Protein AF-A0A2J7PU59-F1 (afdb_monomer_lite)

Foldseek 3Di:
DDDDDPVLVVQQVVCVVVVHDNVVSVVVVVVVVVVCCVVVVDPPPPPPVPPPPPPDDPVRVVVVVVVD

pLDDT: mean 75.15, std 10.84, range [51.09, 88.0]

Radius of gyration: 19.93 Å; chains: 1; bounding box: 28×42×47 Å

Organism: NCBI:txid105785

Secondary structure (DSSP, 8-state):
-PPPPHHHHHHHHHHHH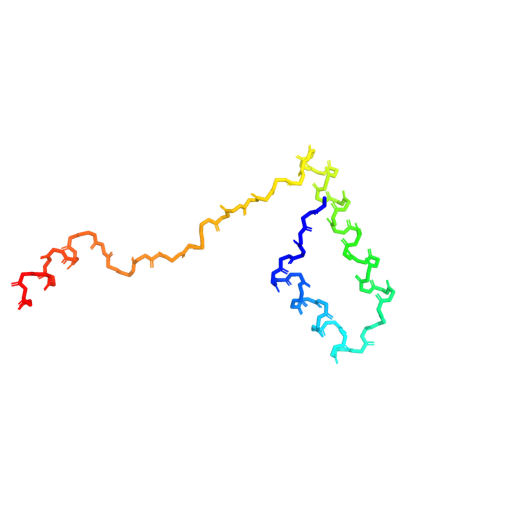TT--HHHHHHHHHHHHHHHHHHHSS---------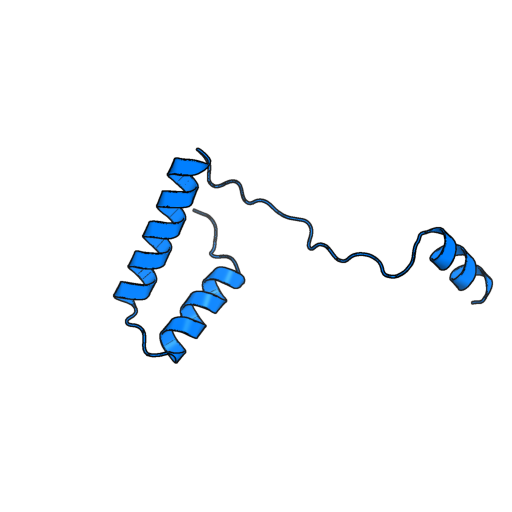---SS-HHHHHHHHHH-

Structure (mmCIF, N/CA/C/O backbone):
data_AF-A0A2J7PU59-F1
#
_entry.id   AF-A0A2J7PU59-F1
#
loop_
_atom_site.group_PDB
_atom_site.id
_atom_site.type_symbol
_atom_site.label_atom_id
_atom_site.label_alt_id
_atom_site.label_comp_id
_atom_site.label_asym_id
_atom_site.label_entity_id
_atom_site.label_seq_id
_atom_site.pdbx_PDB_ins_code
_atom_site.Cartn_x
_atom_site.Cartn_y
_atom_site.Cartn_z
_atom_site.occupancy
_atom_site.B_iso_or_equiv
_atom_site.auth_seq_id
_atom_site.auth_comp_id
_atom_site.auth_asym_id
_atom_site.auth_atom_id
_atom_site.pdbx_PDB_model_num
ATOM 1 N N . MET A 1 1 ? 3.012 16.854 -5.892 1.00 51.09 1 MET A N 1
ATOM 2 C CA . MET A 1 1 ? 2.584 15.740 -5.021 1.00 51.09 1 MET A CA 1
ATOM 3 C C . MET A 1 1 ? 1.945 14.705 -5.925 1.00 51.09 1 MET A C 1
ATOM 5 O O . MET A 1 1 ? 1.071 15.089 -6.687 1.00 51.09 1 MET A O 1
ATOM 9 N N . GLY A 1 2 ? 2.466 13.478 -5.958 1.00 71.44 2 GLY A N 1
ATOM 10 C CA . GLY A 1 2 ? 1.897 12.405 -6.781 1.00 71.44 2 GLY A CA 1
ATOM 11 C C . GLY A 1 2 ?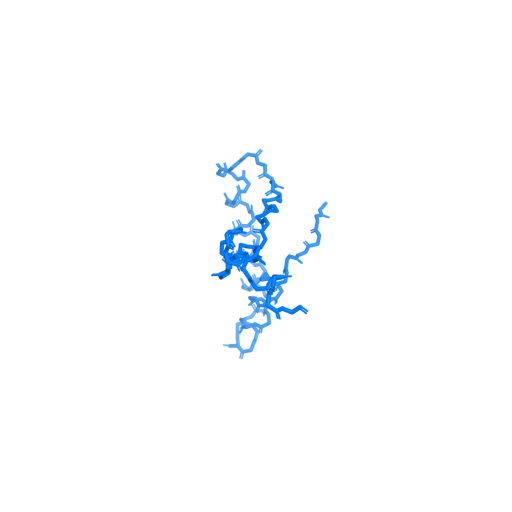 0.737 11.721 -6.063 1.00 71.44 2 GLY A C 1
ATOM 12 O O . GLY A 1 2 ? 0.671 11.767 -4.834 1.00 71.44 2 GLY A O 1
ATOM 13 N N . ASP A 1 3 ? -0.161 11.105 -6.824 1.00 79.00 3 ASP A N 1
ATOM 14 C CA . ASP A 1 3 ? -1.253 10.308 -6.269 1.00 79.00 3 ASP A CA 1
ATOM 15 C C . ASP A 1 3 ? -0.736 9.141 -5.414 1.00 79.00 3 ASP A C 1
ATOM 17 O O . ASP A 1 3 ? 0.320 8.566 -5.686 1.00 79.00 3 ASP A O 1
ATOM 21 N N . LEU A 1 4 ? -1.515 8.771 -4.391 1.00 77.44 4 LEU A N 1
ATOM 22 C CA . LEU A 1 4 ? -1.258 7.590 -3.562 1.00 77.44 4 LEU A CA 1
ATOM 23 C C . LEU A 1 4 ? -1.254 6.324 -4.419 1.00 77.44 4 LEU A C 1
ATOM 25 O O . LEU A 1 4 ? -2.189 6.106 -5.200 1.00 77.44 4 LEU A O 1
ATOM 29 N N . SER A 1 5 ? -0.261 5.464 -4.195 1.00 81.44 5 SER A N 1
ATOM 30 C CA . SER A 1 5 ? -0.200 4.142 -4.820 1.00 81.44 5 SER A CA 1
ATOM 31 C C . SER A 1 5 ? -1.370 3.258 -4.376 1.00 81.44 5 SER A C 1
ATOM 33 O O . SER A 1 5 ? -1.894 3.401 -3.267 1.00 81.44 5 SER A O 1
ATOM 35 N N . ASP A 1 6 ? -1.751 2.281 -5.201 1.00 83.00 6 ASP A N 1
ATOM 36 C CA . ASP A 1 6 ? -2.817 1.326 -4.858 1.00 83.00 6 ASP A CA 1
ATOM 37 C C . ASP A 1 6 ? -2.531 0.564 -3.557 1.00 83.00 6 ASP A C 1
ATOM 39 O O . ASP A 1 6 ? -3.445 0.256 -2.793 1.00 83.00 6 ASP A O 1
ATOM 43 N N . PHE A 1 7 ? -1.255 0.325 -3.246 1.00 78.19 7 PHE A N 1
ATOM 44 C CA . PHE A 1 7 ? -0.848 -0.30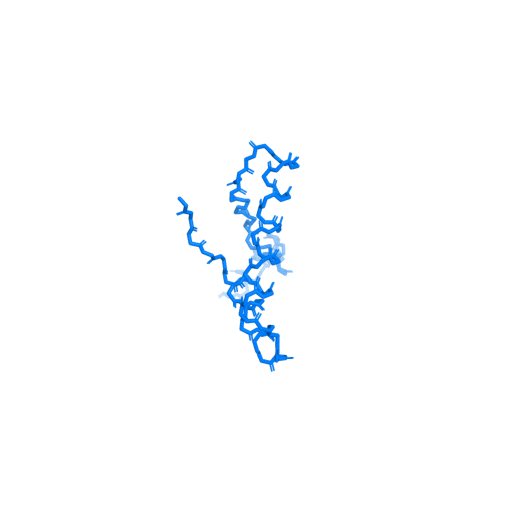0 -1.990 1.00 78.19 7 PHE A CA 1
ATOM 45 C C . PHE A 1 7 ? -1.083 0.605 -0.769 1.00 78.19 7 PHE A C 1
ATOM 47 O O . PHE A 1 7 ? -1.468 0.127 0.301 1.00 78.19 7 PHE A O 1
ATOM 54 N N . GLU A 1 8 ? -0.869 1.914 -0.900 1.00 81.56 8 GLU A N 1
ATOM 55 C CA . GLU A 1 8 ? -1.174 2.883 0.161 1.00 81.56 8 GLU A CA 1
ATOM 56 C C . GLU A 1 8 ? -2.684 3.062 0.324 1.00 81.56 8 GLU A C 1
ATOM 58 O O . GLU A 1 8 ? -3.180 3.064 1.451 1.00 81.56 8 GLU A O 1
ATOM 63 N N . ARG A 1 9 ? -3.434 3.109 -0.784 1.00 82.88 9 ARG A N 1
ATOM 64 C CA . ARG A 1 9 ? -4.906 3.109 -0.766 1.00 82.88 9 ARG A CA 1
ATOM 65 C C . ARG A 1 9 ? -5.449 1.856 -0.075 1.00 82.88 9 ARG A C 1
ATOM 67 O O . ARG A 1 9 ? -6.321 1.963 0.786 1.00 82.88 9 ARG A O 1
ATOM 74 N N . GLY A 1 10 ? -4.879 0.689 -0.376 1.00 85.06 10 GLY A N 1
ATOM 75 C CA . GLY A 1 10 ? -5.210 -0.578 0.275 1.00 85.06 10 GLY A CA 1
ATOM 76 C C . GLY A 1 10 ? -4.925 -0.578 1.780 1.00 85.06 10 GLY A C 1
ATOM 77 O O . GLY A 1 10 ? -5.774 -1.013 2.555 1.00 85.06 10 GLY A O 1
ATOM 78 N N . GLN A 1 11 ? -3.786 -0.028 2.221 1.00 83.25 11 GLN A N 1
ATOM 79 C CA . GLN A 1 11 ? -3.477 0.140 3.652 1.00 83.25 11 GLN A CA 1
ATOM 80 C C . GLN A 1 11 ? -4.499 1.040 4.359 1.00 83.25 11 GLN A C 1
ATOM 82 O O . GLN A 1 11 ? -4.939 0.708 5.457 1.00 83.25 11 GLN A O 1
ATOM 87 N N . ILE A 1 12 ? -4.919 2.147 3.733 1.00 85.69 12 ILE A N 1
ATOM 88 C CA . ILE A 1 12 ? -5.938 3.046 4.299 1.00 85.69 12 ILE A CA 1
ATOM 89 C C . ILE A 1 12 ? -7.262 2.308 4.495 1.00 85.69 12 ILE A C 1
ATOM 91 O O . ILE A 1 12 ? -7.855 2.381 5.573 1.00 85.69 12 ILE A O 1
ATOM 95 N N . VAL A 1 13 ? -7.723 1.601 3.460 1.00 87.38 13 VAL A N 1
ATOM 96 C CA . VAL A 1 13 ? -8.975 0.835 3.508 1.00 87.38 13 VAL A CA 1
ATOM 97 C C . VAL A 1 13 ? -8.883 -0.273 4.557 1.00 87.38 13 VAL A C 1
ATOM 99 O O . VAL A 1 13 ? -9.778 -0.392 5.390 1.00 87.38 13 VAL A O 1
ATOM 102 N N . GLY A 1 14 ? -7.780 -1.025 4.583 1.00 87.06 14 GLY A N 1
ATOM 103 C CA . GLY A 1 14 ? -7.552 -2.098 5.551 1.00 87.06 14 GLY A CA 1
ATOM 104 C C . GLY A 1 14 ? -7.531 -1.605 6.998 1.00 87.06 14 GLY A C 1
ATOM 105 O O . GLY A 1 14 ? -8.187 -2.189 7.856 1.00 87.06 14 GLY A O 1
A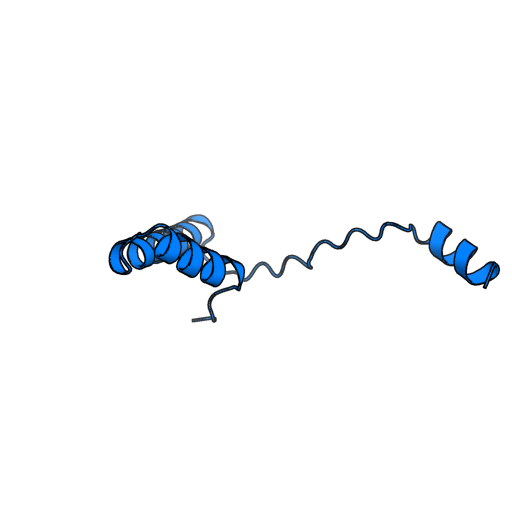TOM 106 N N . TRP A 1 15 ? -6.845 -0.495 7.283 1.00 86.81 15 TRP A N 1
ATOM 107 C CA . TRP A 1 15 ? -6.822 0.081 8.629 1.00 86.81 15 TRP A CA 1
ATOM 108 C C . TRP A 1 15 ? -8.185 0.620 9.058 1.00 86.81 15 TRP A C 1
ATOM 110 O O . TRP A 1 15 ? -8.571 0.418 10.207 1.00 86.81 15 TRP A O 1
ATOM 120 N N . ARG A 1 16 ? -8.949 1.241 8.150 1.00 84.56 16 ARG A N 1
ATOM 121 C CA . ARG A 1 16 ? -10.326 1.657 8.457 1.00 84.56 16 ARG A CA 1
ATOM 122 C C . ARG A 1 16 ? -11.243 0.469 8.733 1.00 84.56 16 ARG A C 1
ATOM 124 O O . ARG A 1 16 ? -12.009 0.528 9.687 1.00 84.56 16 ARG A O 1
ATOM 131 N N . LEU A 1 17 ? -11.149 -0.599 7.940 1.00 85.44 17 LEU A N 1
ATOM 132 C CA . LEU A 1 17 ? -11.902 -1.836 8.176 1.00 85.44 17 LEU A CA 1
ATOM 133 C C . LEU A 1 17 ? -11.545 -2.470 9.526 1.00 85.44 17 LEU A C 1
ATOM 135 O O . LEU A 1 17 ? -12.425 -2.971 10.216 1.00 85.44 17 LEU A O 1
ATOM 139 N N . ALA A 1 18 ? -10.281 -2.379 9.942 1.00 86.00 18 ALA A N 1
ATOM 140 C CA . ALA A 1 18 ? -9.819 -2.813 11.259 1.00 86.00 18 ALA A CA 1
ATOM 141 C C . ALA A 1 18 ? -10.207 -1.855 12.411 1.00 86.00 18 ALA A C 1
ATOM 143 O O . ALA A 1 18 ? -9.756 -2.039 13.539 1.00 86.00 18 ALA A O 1
ATOM 144 N N . GLY A 1 19 ? -11.008 -0.816 12.146 1.00 88.00 19 GLY A N 1
ATOM 145 C CA . GLY A 1 19 ? -11.479 0.138 13.155 1.00 88.00 19 GLY A CA 1
ATOM 146 C C . GLY A 1 19 ? -10.459 1.209 13.555 1.00 88.00 19 GLY A C 1
ATOM 147 O O . GLY A 1 19 ? -10.666 1.919 14.541 1.00 88.00 19 GLY A O 1
ATOM 148 N N . ALA A 1 20 ? -9.353 1.365 12.819 1.00 84.56 20 ALA A N 1
ATOM 149 C CA . ALA A 1 20 ? -8.396 2.433 13.086 1.00 84.56 20 ALA A CA 1
ATOM 150 C C . ALA A 1 20 ? -9.000 3.807 12.758 1.00 84.56 20 ALA A C 1
ATOM 152 O O . ALA A 1 20 ? -9.682 3.994 11.746 1.00 84.56 20 ALA A O 1
ATOM 153 N N . SER A 1 21 ? -8.717 4.806 13.601 1.00 83.56 21 SER A N 1
ATOM 154 C CA . SER A 1 21 ? -9.205 6.161 13.355 1.00 83.56 21 SER A CA 1
ATOM 155 C C . SER A 1 21 ? -8.491 6.795 12.161 1.00 83.56 21 SER A C 1
ATOM 157 O O . SER A 1 21 ? -7.278 6.664 11.989 1.00 83.56 21 SER A O 1
ATOM 159 N N . ALA A 1 22 ? -9.244 7.554 11.362 1.00 76.06 22 ALA A N 1
ATOM 160 C CA . ALA A 1 22 ? -8.729 8.228 10.171 1.00 76.06 22 ALA A CA 1
ATOM 161 C C . ALA A 1 22 ? -7.505 9.117 10.463 1.00 76.06 22 ALA A C 1
ATOM 163 O O . ALA A 1 22 ? -6.582 9.189 9.657 1.00 76.06 22 ALA A O 1
ATOM 164 N N . ILE A 1 23 ? -7.484 9.752 11.638 1.00 80.38 23 ILE A N 1
ATOM 165 C CA . ILE A 1 23 ? -6.395 10.626 12.088 1.00 80.38 23 ILE A CA 1
ATOM 166 C C . ILE A 1 23 ? -5.121 9.815 12.347 1.00 80.38 23 ILE A C 1
ATOM 168 O O . ILE A 1 23 ? -4.046 10.203 11.896 1.00 80.38 23 ILE A O 1
ATOM 172 N N . LYS A 1 24 ? -5.235 8.661 13.019 1.00 79.25 24 LYS A N 1
ATOM 173 C CA . LYS A 1 24 ? -4.091 7.769 13.265 1.00 79.25 24 LYS A CA 1
ATOM 174 C C . LYS A 1 24 ? -3.534 7.225 11.950 1.00 79.25 24 LYS A C 1
ATOM 176 O O . LYS A 1 24 ? -2.324 7.232 11.751 1.00 79.25 24 LYS A O 1
ATOM 181 N N . THR A 1 25 ? -4.407 6.829 11.025 1.00 78.38 25 THR A N 1
ATOM 182 C CA . THR A 1 25 ? -4.024 6.392 9.674 1.00 78.38 25 THR A CA 1
ATOM 183 C C . THR A 1 25 ? -3.280 7.485 8.902 1.00 78.38 25 THR A C 1
ATOM 185 O O . THR A 1 25 ? -2.226 7.213 8.329 1.00 78.38 25 THR A O 1
ATOM 188 N N . ALA A 1 26 ? -3.784 8.722 8.919 1.00 78.25 26 ALA A N 1
ATOM 189 C CA . ALA A 1 26 ? -3.135 9.851 8.257 1.00 78.25 26 ALA A CA 1
ATOM 190 C C . ALA A 1 26 ? -1.761 10.161 8.870 1.00 78.25 26 ALA A C 1
ATOM 192 O O . ALA A 1 26 ? -0.787 10.310 8.138 1.00 78.25 26 ALA A O 1
ATOM 193 N N . ALA A 1 27 ? -1.655 10.178 10.202 1.00 83.88 27 ALA A N 1
ATOM 194 C CA . ALA A 1 27 ? -0.392 10.421 10.897 1.00 83.88 27 ALA A CA 1
ATOM 195 C C . ALA A 1 27 ? 0.674 9.363 10.560 1.00 83.88 27 ALA A C 1
ATOM 197 O O . ALA A 1 27 ? 1.830 9.706 10.313 1.00 83.88 27 ALA A O 1
ATOM 198 N N . LEU A 1 28 ? 0.288 8.085 10.488 1.00 80.94 28 LEU A N 1
ATOM 199 C CA . LEU A 1 28 ? 1.195 6.997 10.110 1.00 80.94 28 LEU A CA 1
ATOM 200 C C . LEU A 1 28 ? 1.684 7.123 8.664 1.00 80.94 28 LEU A C 1
ATOM 202 O O . LEU A 1 28 ? 2.865 6.907 8.399 1.00 80.94 28 LEU A O 1
ATOM 206 N N . LEU A 1 29 ? 0.805 7.502 7.733 1.00 79.44 29 LEU A N 1
ATOM 207 C CA . LEU A 1 29 ? 1.185 7.723 6.337 1.00 79.44 29 LEU A CA 1
ATOM 208 C C . LEU A 1 29 ? 2.115 8.922 6.183 1.00 79.44 29 LEU A C 1
ATOM 210 O O . LEU A 1 29 ? 3.144 8.804 5.525 1.00 79.44 29 LEU A O 1
ATOM 214 N N . VAL A 1 30 ? 1.801 10.043 6.833 1.00 81.81 30 VAL A N 1
ATOM 215 C CA . VAL A 1 30 ? 2.659 11.235 6.825 1.00 81.81 30 VAL A CA 1
ATOM 216 C C . VAL A 1 30 ? 4.029 10.909 7.419 1.00 81.81 30 VAL A C 1
ATOM 218 O O . VAL A 1 30 ? 5.044 11.250 6.821 1.00 81.81 30 VAL A O 1
ATOM 221 N N . SER A 1 31 ? 4.077 10.175 8.534 1.00 83.75 31 SER A N 1
ATOM 222 C CA . SER A 1 31 ? 5.333 9.713 9.138 1.00 83.75 31 SER A CA 1
ATOM 223 C C . SER A 1 31 ? 6.138 8.823 8.185 1.00 83.75 31 SER A C 1
ATOM 225 O O . SER A 1 31 ? 7.341 9.014 8.016 1.00 83.75 31 SER A O 1
ATOM 227 N N . LYS A 1 32 ? 5.477 7.897 7.482 1.00 80.75 32 LYS A N 1
ATOM 228 C CA . LYS A 1 32 ? 6.112 6.998 6.508 1.00 80.75 32 LYS A CA 1
ATOM 229 C C . LYS A 1 32 ? 6.663 7.751 5.294 1.00 80.75 32 LYS A C 1
ATOM 231 O O . LYS A 1 32 ? 7.787 7.482 4.877 1.00 80.75 32 LYS A O 1
ATOM 236 N N . VAL A 1 33 ? 5.914 8.725 4.774 1.00 76.75 33 VAL A N 1
ATOM 237 C CA . VAL A 1 33 ? 6.354 9.608 3.681 1.00 76.75 33 VAL A CA 1
ATOM 238 C C . VAL A 1 33 ? 7.540 10.464 4.122 1.00 76.75 33 VAL A C 1
ATOM 240 O O . VAL A 1 33 ? 8.539 10.534 3.409 1.00 76.75 33 VAL A O 1
ATOM 243 N N . MET A 1 34 ? 7.473 11.064 5.312 1.00 82.94 34 MET A N 1
ATOM 244 C CA . MET A 1 34 ? 8.562 11.875 5.858 1.00 82.94 34 MET A CA 1
ATOM 245 C C . MET A 1 34 ? 9.816 11.043 6.125 1.00 82.94 34 MET A C 1
ATOM 247 O O . MET A 1 34 ? 10.908 11.473 5.773 1.00 82.94 34 MET A O 1
ATOM 251 N N . SER A 1 35 ? 9.668 9.833 6.666 1.00 79.00 35 SER A N 1
ATOM 252 C CA . SER A 1 35 ? 10.779 8.903 6.879 1.00 79.00 35 SER A CA 1
ATOM 253 C C . SER A 1 35 ? 11.429 8.480 5.558 1.00 79.00 35 SER A C 1
ATOM 255 O O . SER A 1 35 ? 12.653 8.468 5.438 1.00 79.00 35 SER A O 1
ATOM 257 N N . ALA A 1 36 ? 10.631 8.180 4.530 1.00 71.69 36 ALA A N 1
ATOM 258 C CA . ALA A 1 36 ? 11.158 7.880 3.202 1.00 71.69 36 ALA A CA 1
ATOM 259 C C . ALA A 1 36 ? 11.906 9.088 2.610 1.00 71.69 36 ALA A C 1
ATOM 261 O O . ALA A 1 36 ? 12.994 8.932 2.058 1.00 71.69 36 ALA A O 1
ATOM 262 N N . TYR A 1 37 ? 11.366 10.296 2.787 1.00 71.38 37 TYR A N 1
ATOM 263 C CA . TYR A 1 37 ? 11.996 11.537 2.342 1.00 71.38 37 TYR A CA 1
ATOM 264 C C . TYR A 1 37 ? 13.338 11.799 3.040 1.00 71.38 37 TYR A C 1
ATOM 266 O O . TYR A 1 37 ? 14.330 12.079 2.366 1.00 71.38 37 TYR A O 1
ATOM 274 N N . THR A 1 38 ? 13.406 11.664 4.369 1.00 78.19 38 THR A N 1
ATOM 275 C CA . THR A 1 38 ? 14.648 11.877 5.131 1.00 78.19 38 THR A CA 1
ATOM 276 C C . THR A 1 38 ? 15.718 10.849 4.788 1.00 78.19 38 THR A C 1
ATOM 278 O O . THR A 1 38 ? 16.886 11.207 4.666 1.00 78.19 38 THR A O 1
ATOM 281 N N . ASN A 1 39 ? 15.330 9.584 4.605 1.00 76.00 39 ASN A N 1
ATOM 282 C CA . ASN A 1 39 ? 16.275 8.494 4.362 1.00 76.00 39 ASN A CA 1
ATOM 283 C C . ASN A 1 39 ? 16.784 8.438 2.916 1.00 76.00 39 ASN A C 1
ATOM 285 O O . ASN A 1 39 ? 17.916 8.025 2.684 1.00 76.00 39 ASN A O 1
ATOM 289 N N . HIS A 1 40 ? 15.972 8.847 1.938 1.00 69.75 40 HIS A N 1
ATOM 290 C CA . HIS A 1 40 ? 16.307 8.696 0.517 1.00 69.75 40 HIS A CA 1
ATOM 291 C C . HIS A 1 40 ? 16.527 10.021 -0.222 1.00 69.75 40 HIS A C 1
ATOM 293 O O . HIS A 1 40 ? 16.819 10.003 -1.416 1.00 69.75 40 HIS A O 1
ATOM 299 N N . ARG A 1 41 ? 16.419 11.169 0.469 1.00 59.72 41 ARG A N 1
ATOM 300 C CA . ARG A 1 41 ? 16.615 12.530 -0.078 1.00 59.72 41 ARG A CA 1
ATOM 301 C C . ARG A 1 41 ? 15.814 12.818 -1.362 1.00 59.72 41 ARG A C 1
ATOM 303 O O . ARG A 1 41 ? 16.171 13.701 -2.138 1.00 59.72 41 ARG A O 1
ATOM 310 N N . GLY A 1 42 ? 14.718 12.090 -1.578 1.00 57.31 42 GLY A N 1
ATOM 311 C CA . GLY A 1 42 ? 13.853 12.207 -2.744 1.00 57.31 42 GLY A CA 1
ATOM 312 C C . GLY A 1 42 ? 12.692 11.218 -2.687 1.00 57.31 42 GLY A C 1
ATOM 313 O O . GLY A 1 42 ? 12.853 10.068 -2.284 1.00 57.31 42 GLY A O 1
ATOM 314 N N . THR A 1 43 ? 11.510 11.660 -3.114 1.00 54.66 43 THR A N 1
ATOM 315 C CA . THR A 1 43 ? 10.347 10.802 -3.375 1.00 54.66 43 THR A CA 1
ATOM 316 C C . THR A 1 43 ? 10.476 10.200 -4.771 1.00 54.66 43 THR A C 1
ATOM 318 O O . THR A 1 43 ? 9.675 10.462 -5.667 1.00 54.66 43 THR A O 1
ATOM 321 N N . THR A 1 44 ? 11.536 9.429 -5.012 1.00 52.53 44 THR A N 1
ATOM 322 C CA . THR A 1 44 ? 11.641 8.710 -6.279 1.00 52.53 44 THR A CA 1
ATOM 323 C C . THR A 1 44 ? 10.568 7.628 -6.288 1.00 52.53 44 THR A C 1
ATOM 325 O O . THR A 1 44 ? 10.585 6.684 -5.500 1.00 52.53 44 THR A O 1
ATOM 328 N N . SER A 1 45 ? 9.586 7.794 -7.179 1.00 58.66 45 SER A N 1
ATOM 329 C CA . SER A 1 45 ? 8.716 6.706 -7.610 1.00 58.66 45 SER A CA 1
ATOM 330 C C . SER A 1 45 ? 9.631 5.647 -8.207 1.00 58.66 45 SER A C 1
ATOM 332 O O . SER A 1 45 ? 10.025 5.724 -9.372 1.00 58.66 45 SER A O 1
ATOM 334 N N . VAL A 1 46 ? 10.056 4.688 -7.385 1.00 53.88 46 VAL A N 1
ATOM 335 C CA . VAL A 1 46 ? 10.687 3.481 -7.892 1.00 53.88 46 VAL A CA 1
ATOM 336 C C . VAL A 1 46 ? 9.558 2.727 -8.570 1.00 53.88 46 VAL A C 1
ATOM 338 O O . VAL A 1 46 ? 8.890 1.892 -7.960 1.00 53.88 46 VAL A O 1
ATOM 341 N N . LYS A 1 47 ? 9.320 3.056 -9.842 1.00 54.06 47 LYS A N 1
ATOM 342 C CA . LYS A 1 47 ? 8.625 2.196 -10.788 1.00 54.06 47 LYS A CA 1
ATOM 343 C C . LYS A 1 47 ? 9.461 0.921 -10.870 1.00 54.06 47 LYS A C 1
ATOM 345 O O . LYS A 1 47 ? 10.300 0.760 -11.745 1.00 54.06 47 LYS A O 1
ATOM 350 N N . ARG A 1 48 ? 9.307 0.045 -9.874 1.00 52.72 48 ARG A N 1
ATOM 351 C CA . ARG A 1 48 ? 9.732 -1.339 -9.977 1.00 52.72 48 ARG A CA 1
ATOM 352 C C . ARG A 1 48 ? 8.774 -1.905 -10.990 1.00 52.72 48 ARG A C 1
ATOM 354 O O . ARG A 1 48 ? 7.602 -2.101 -10.672 1.00 52.72 48 ARG A O 1
ATOM 361 N N . ASP A 1 49 ? 9.266 -2.066 -12.211 1.00 54.81 49 ASP A N 1
ATOM 362 C CA . ASP A 1 49 ? 8.643 -2.920 -13.204 1.00 54.81 49 ASP A CA 1
ATOM 363 C C . ASP A 1 49 ? 8.096 -4.131 -12.458 1.00 54.81 49 ASP A C 1
ATOM 365 O O . ASP A 1 49 ? 8.847 -4.847 -11.788 1.00 54.81 49 ASP A O 1
ATOM 369 N N . SER A 1 50 ? 6.766 -4.253 -12.438 1.00 57.94 50 SER A N 1
ATOM 370 C CA . SER A 1 50 ? 6.068 -5.321 -11.739 1.00 57.94 50 SER A CA 1
ATOM 371 C C . SER A 1 50 ? 6.737 -6.612 -12.173 1.00 57.94 50 SER A C 1
ATOM 373 O O . SER A 1 50 ? 6.661 -6.960 -13.353 1.00 57.94 50 SER A O 1
ATOM 375 N N . GLY A 1 51 ? 7.475 -7.238 -11.255 1.00 58.16 51 GLY A N 1
ATOM 376 C CA . GLY A 1 51 ? 8.379 -8.349 -11.521 1.00 58.16 51 GLY A CA 1
ATOM 377 C C . GLY A 1 51 ? 7.614 -9.602 -11.913 1.00 58.16 51 GLY A C 1
ATOM 378 O O . GLY A 1 51 ? 7.624 -10.595 -11.190 1.00 58.16 51 GLY A O 1
ATOM 379 N N . ARG A 1 52 ? 6.941 -9.574 -13.064 1.00 61.34 52 ARG A N 1
ATOM 380 C CA . ARG A 1 52 ? 6.371 -10.744 -13.701 1.00 61.34 52 ARG A CA 1
ATOM 381 C C . ARG A 1 52 ? 7.550 -11.524 -14.256 1.00 61.34 52 ARG A C 1
ATOM 383 O O . ARG A 1 52 ? 7.930 -11.361 -15.412 1.00 61.34 52 ARG A O 1
ATOM 390 N N . LYS A 1 53 ? 8.162 -12.342 -13.397 1.00 64.75 53 LYS A N 1
ATOM 391 C CA . LYS A 1 53 ? 9.101 -13.380 -13.822 1.00 64.75 53 LYS A CA 1
ATOM 392 C C . LYS A 1 53 ? 8.374 -14.204 -14.875 1.00 64.75 53 LYS A C 1
ATOM 394 O O . LYS A 1 53 ? 7.358 -14.829 -14.578 1.00 64.75 53 LYS A O 1
ATOM 399 N N . SER A 1 54 ? 8.832 -14.142 -16.119 1.00 66.06 54 SER A N 1
ATOM 400 C CA . SER A 1 54 ? 8.289 -15.013 -17.148 1.00 66.06 54 SER A CA 1
ATOM 401 C C . SER A 1 54 ? 8.610 -16.450 -16.757 1.00 66.06 54 SER A C 1
ATOM 403 O O . SER A 1 54 ? 9.779 -16.799 -16.628 1.00 66.06 54 SER A O 1
ATOM 405 N N . THR A 1 55 ? 7.578 -17.269 -16.561 1.00 76.25 55 THR A N 1
ATOM 406 C CA . THR A 1 55 ? 7.697 -18.709 -16.278 1.00 76.25 55 THR A CA 1
ATOM 407 C C . THR A 1 55 ? 8.443 -19.459 -17.374 1.00 76.25 55 THR A C 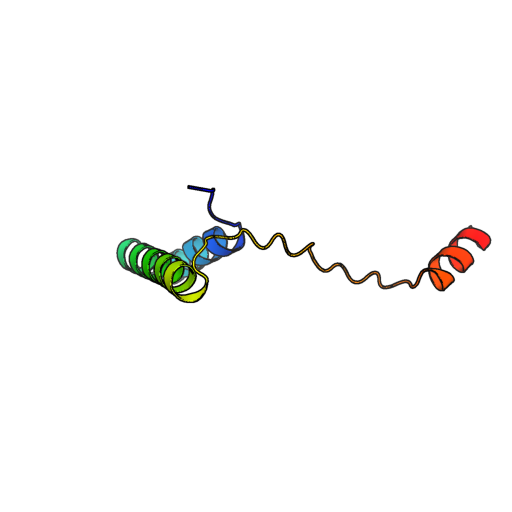1
ATOM 409 O O . THR A 1 55 ? 9.064 -20.478 -17.107 1.00 76.25 55 THR A O 1
ATOM 412 N N . LEU A 1 56 ? 8.405 -18.933 -18.597 1.00 78.00 56 LEU A N 1
ATOM 413 C CA . LEU A 1 56 ? 9.101 -19.480 -19.749 1.00 78.00 56 LEU A CA 1
ATOM 414 C C . LEU A 1 56 ? 10.358 -18.667 -20.034 1.00 78.00 56 LEU A C 1
ATOM 416 O O . LEU A 1 56 ? 10.295 -17.439 -20.179 1.00 78.00 56 LEU A O 1
ATOM 420 N N . THR A 1 57 ? 11.481 -19.367 -20.161 1.00 81.56 57 THR A N 1
ATOM 421 C CA . THR A 1 57 ? 12.705 -18.792 -20.713 1.00 81.56 57 THR A CA 1
ATOM 422 C C . THR A 1 57 ? 12.534 -18.551 -22.215 1.00 81.56 57 THR A C 1
ATOM 424 O O . THR A 1 57 ? 11.636 -19.093 -22.865 1.00 81.56 57 THR A O 1
ATOM 427 N N . GLU A 1 58 ? 13.409 -17.742 -22.814 1.00 80.94 58 GLU A N 1
ATOM 428 C CA . GLU A 1 58 ? 13.345 -17.462 -24.257 1.00 80.94 58 GLU A CA 1
ATOM 429 C C . GLU A 1 58 ? 13.532 -18.728 -25.117 1.00 80.94 58 GLU A C 1
ATOM 431 O O . GLU A 1 58 ? 13.050 -18.809 -26.248 1.00 80.94 58 GLU A O 1
ATOM 436 N N . ARG A 1 59 ? 14.192 -19.763 -24.580 1.00 82.69 59 ARG A N 1
ATOM 437 C CA . ARG A 1 59 ? 14.273 -21.070 -25.245 1.00 82.69 59 ARG A CA 1
ATOM 438 C C . ARG A 1 59 ? 12.917 -21.765 -25.265 1.00 82.69 59 ARG A C 1
ATOM 440 O O . ARG A 1 59 ? 12.494 -22.192 -26.336 1.00 82.69 59 ARG A O 1
ATOM 447 N N . ASP A 1 60 ? 12.222 -21.797 -24.133 1.00 83.69 60 ASP A N 1
ATOM 448 C CA . ASP A 1 60 ? 10.922 -22.465 -24.015 1.00 83.69 60 ASP A CA 1
ATOM 449 C C . ASP A 1 60 ? 9.886 -21.816 -24.939 1.00 83.69 60 ASP A C 1
ATOM 451 O O . ASP A 1 60 ? 9.138 -22.501 -25.634 1.00 83.69 60 ASP A O 1
ATOM 455 N N . ARG A 1 61 ? 9.911 -20.481 -25.049 1.00 84.56 61 ARG A N 1
ATOM 456 C CA . ARG A 1 61 ? 9.044 -19.737 -25.979 1.00 84.56 61 ARG A CA 1
ATOM 457 C C . ARG A 1 61 ? 9.271 -20.120 -27.438 1.00 84.56 61 ARG A C 1
ATOM 459 O O . ARG A 1 61 ? 8.306 -20.242 -28.187 1.00 84.56 61 ARG A O 1
ATOM 466 N N . ARG A 1 62 ? 10.529 -20.307 -27.853 1.00 84.25 62 ARG A N 1
ATOM 467 C CA . ARG A 1 62 ? 10.859 -20.730 -29.224 1.00 84.25 62 ARG A CA 1
ATOM 468 C C . ARG A 1 62 ? 10.419 -22.159 -29.514 1.00 84.25 62 ARG A C 1
ATOM 470 O O . ARG A 1 62 ? 10.038 -22.435 -30.644 1.00 84.25 62 ARG A O 1
ATOM 477 N N . ILE A 1 63 ? 10.459 -23.041 -28.517 1.00 83.31 63 ILE A N 1
ATOM 478 C CA . ILE A 1 63 ? 9.984 -24.421 -28.658 1.00 83.31 63 ILE A CA 1
ATOM 479 C C . ILE A 1 63 ? 8.462 -24.435 -28.813 1.00 83.31 63 ILE A C 1
ATOM 481 O O . ILE A 1 63 ? 7.965 -24.999 -29.779 1.00 83.31 63 ILE A O 1
ATOM 485 N N . VAL A 1 64 ? 7.726 -23.742 -27.938 1.00 80.88 64 VAL A N 1
ATOM 486 C CA . VAL A 1 64 ? 6.256 -23.669 -28.028 1.00 80.88 64 VAL A CA 1
ATOM 487 C C . VAL A 1 64 ? 5.804 -23.067 -29.363 1.00 80.88 64 VAL A C 1
ATOM 489 O O . VAL A 1 64 ? 4.920 -23.617 -30.007 1.00 80.88 64 VAL A O 1
ATOM 492 N N . ARG A 1 65 ? 6.460 -21.999 -29.839 1.00 81.56 65 ARG A N 1
ATOM 493 C CA . ARG A 1 65 ? 6.178 -21.387 -31.155 1.00 81.56 65 ARG A CA 1
ATOM 494 C C . ARG A 1 65 ? 6.485 -22.274 -32.366 1.00 81.56 65 ARG A C 1
ATOM 496 O O . ARG A 1 65 ? 6.128 -21.891 -33.467 1.00 81.56 65 ARG A O 1
ATOM 503 N N . ARG A 1 66 ? 7.229 -23.370 -32.195 1.00 73.12 66 ARG A N 1
ATOM 504 C CA . ARG A 1 66 ? 7.479 -24.350 -33.265 1.00 73.12 66 ARG A CA 1
ATOM 505 C C . ARG A 1 66 ? 6.473 -25.498 -33.256 1.00 73.12 66 ARG A C 1
ATOM 507 O O . ARG A 1 66 ? 6.414 -26.230 -34.234 1.00 73.12 66 ARG A O 1
ATOM 514 N N . ILE A 1 67 ? 5.780 -25.698 -32.136 1.00 72.19 67 ILE A N 1
ATOM 515 C CA . ILE A 1 67 ? 4.781 -26.759 -31.968 1.00 72.19 67 ILE A CA 1
ATOM 516 C C . ILE A 1 67 ? 3.400 -26.273 -32.429 1.00 72.19 67 ILE A C 1
ATOM 518 O O . ILE A 1 67 ? 2.639 -27.066 -32.974 1.00 72.19 67 ILE A O 1
ATOM 522 N N . VAL A 1 68 ? 3.092 -24.992 -32.195 1.00 58.78 68 VAL A N 1
ATOM 523 C CA . VAL A 1 68 ? 1.913 -24.287 -32.732 1.00 58.78 68 VAL A CA 1
ATOM 524 C C . VAL A 1 68 ? 2.189 -23.829 -34.156 1.00 58.78 68 VAL A C 1
ATOM 526 O O . VAL A 1 68 ? 1.277 -23.974 -34.995 1.00 58.78 68 VAL A O 1
#

Sequence (68 aa):
MGDLSDFERGQIVGWRLAGASAIKTAALLVSKVMSAYTNHRGTTSVKRDSGRKSTLTERDRRIVRRIV